Protein AF-A0AA39F3J5-F1 (afdb_monomer)

Foldseek 3Di:
DDDDDDDPPDDPDDPVNDDPVPNPDDADDDDPVCPDPPCVVVLVVLLVVLVVCCVPPNCPDPVSVNSVRRNVRRPDPVVVVVQVVCVVVVNRPDDD

Structure (mmCIF, N/CA/C/O backbone):
data_AF-A0AA39F3J5-F1
#
_entry.id   AF-A0AA39F3J5-F1
#
loop_
_atom_site.group_PDB
_atom_site.id
_atom_site.type_symbol
_atom_site.label_atom_id
_atom_site.label_alt_id
_atom_site.label_comp_id
_atom_site.label_asym_id
_atom_site.label_entity_id
_atom_site.label_seq_id
_atom_site.pdbx_PDB_ins_code
_atom_site.Cartn_x
_atom_site.Cartn_y
_atom_site.Cartn_z
_atom_site.occupancy
_atom_site.B_iso_or_equiv
_atom_site.auth_seq_id
_atom_site.auth_comp_id
_atom_site.auth_asym_id
_atom_site.auth_atom_id
_atom_site.pdbx_PDB_model_num
ATOM 1 N N . MET A 1 1 ? 11.527 5.183 -52.136 1.00 42.72 1 MET A N 1
ATOM 2 C CA . MET A 1 1 ? 11.253 4.231 -51.039 1.00 42.72 1 MET A CA 1
ATOM 3 C C . MET A 1 1 ? 10.187 4.863 -50.168 1.00 42.72 1 MET A C 1
ATOM 5 O O . MET A 1 1 ? 10.479 5.825 -49.476 1.00 42.72 1 MET A O 1
ATOM 9 N N . VAL A 1 2 ? 8.939 4.427 -50.320 1.00 38.78 2 VAL A N 1
ATOM 10 C CA . VAL A 1 2 ? 7.798 4.958 -49.564 1.00 38.78 2 VAL A CA 1
ATOM 11 C C . VAL A 1 2 ? 7.605 4.015 -48.382 1.00 38.78 2 VAL A C 1
ATOM 13 O O . VAL A 1 2 ? 7.416 2.818 -48.583 1.00 38.78 2 VAL A O 1
ATOM 16 N N . VAL A 1 3 ? 7.762 4.526 -47.165 1.00 49.38 3 VAL A N 1
ATOM 17 C CA . VAL A 1 3 ? 7.556 3.770 -45.923 1.00 49.38 3 VAL A CA 1
ATOM 18 C C . VAL A 1 3 ? 6.087 3.354 -45.824 1.00 49.38 3 VAL A C 1
ATOM 20 O O . VAL A 1 3 ? 5.190 4.189 -45.888 1.00 49.38 3 VAL A O 1
ATOM 23 N N . THR A 1 4 ? 5.838 2.051 -45.717 1.00 48.22 4 THR A N 1
ATOM 24 C CA . THR A 1 4 ? 4.505 1.465 -45.524 1.00 48.22 4 THR A CA 1
ATOM 25 C C . THR A 1 4 ? 3.991 1.720 -44.098 1.00 48.22 4 THR A C 1
ATOM 27 O O . THR A 1 4 ? 4.804 1.676 -43.176 1.00 48.22 4 THR A O 1
ATOM 30 N N . PRO A 1 5 ? 2.675 1.893 -43.857 1.00 46.62 5 PRO A N 1
ATOM 31 C CA . PRO A 1 5 ? 2.162 2.432 -42.587 1.00 46.62 5 PRO A CA 1
ATOM 32 C C . PRO A 1 5 ? 2.121 1.464 -41.392 1.00 46.62 5 PRO A C 1
ATOM 34 O O . PRO A 1 5 ? 1.674 1.862 -40.326 1.00 46.62 5 PRO A O 1
ATOM 37 N N . 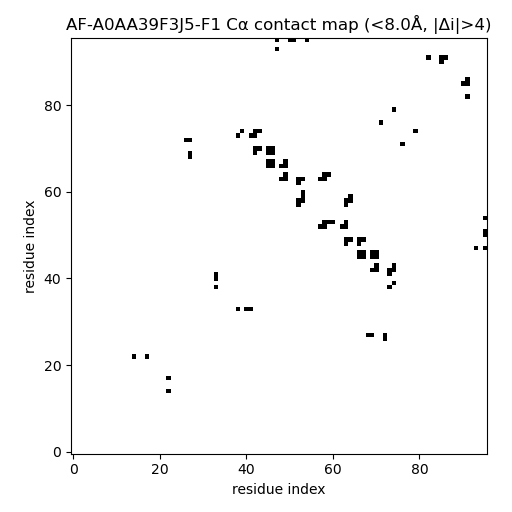ASN A 1 6 ? 2.546 0.204 -41.534 1.00 53.53 6 ASN A N 1
ATOM 38 C CA . ASN A 1 6 ? 2.288 -0.841 -40.535 1.00 53.53 6 ASN A CA 1
ATOM 39 C C . ASN A 1 6 ? 3.561 -1.602 -40.144 1.00 53.53 6 ASN A C 1
ATOM 41 O O . ASN A 1 6 ? 3.702 -2.789 -40.441 1.00 53.53 6 ASN A O 1
ATOM 45 N N . THR A 1 7 ? 4.496 -0.933 -39.469 1.00 52.75 7 THR A N 1
ATOM 46 C CA . THR A 1 7 ? 5.482 -1.633 -38.635 1.00 52.75 7 THR A CA 1
ATOM 47 C C . THR A 1 7 ? 4.951 -1.748 -37.199 1.00 52.75 7 THR A C 1
ATOM 49 O O . THR A 1 7 ? 4.255 -0.848 -36.730 1.00 52.75 7 THR A O 1
ATOM 52 N N . PRO A 1 8 ? 5.259 -2.830 -36.458 1.00 53.25 8 PRO A N 1
ATOM 53 C CA . PRO A 1 8 ? 4.621 -3.115 -35.164 1.00 53.25 8 PRO A CA 1
ATOM 54 C C . PRO A 1 8 ? 5.038 -2.185 -34.010 1.00 53.25 8 PRO A C 1
ATOM 56 O O . PRO A 1 8 ? 4.577 -2.369 -32.889 1.00 53.25 8 PRO A O 1
ATOM 59 N N . TRP A 1 9 ? 5.919 -1.211 -34.264 1.00 62.62 9 TRP A N 1
ATOM 60 C CA . TRP A 1 9 ? 6.535 -0.353 -33.248 1.00 62.62 9 TRP A CA 1
ATOM 61 C C . TRP A 1 9 ? 6.429 1.149 -33.598 1.00 62.62 9 TRP A C 1
ATOM 63 O O . TRP A 1 9 ? 7.419 1.870 -33.497 1.00 62.62 9 TRP A O 1
ATOM 73 N N . ASN A 1 10 ? 5.194 1.605 -33.897 1.00 58.94 10 ASN A N 1
ATOM 74 C CA . ASN A 1 10 ? 4.681 3.005 -33.926 1.00 58.94 10 ASN A CA 1
ATOM 75 C C . ASN A 1 10 ? 4.869 3.843 -35.225 1.00 58.94 10 ASN A C 1
ATOM 77 O O . ASN A 1 10 ? 5.858 3.608 -35.918 1.00 58.94 10 ASN A O 1
ATOM 81 N N . PRO A 1 11 ? 4.029 4.882 -35.535 1.00 59.94 11 PRO A N 1
ATOM 82 C CA . PRO A 1 11 ? 2.984 5.522 -34.701 1.00 59.94 11 PRO A CA 1
ATOM 83 C C . PRO A 1 11 ? 1.684 5.989 -35.427 1.00 59.94 11 PRO A C 1
ATOM 85 O O . PRO A 1 11 ? 1.731 6.790 -36.357 1.00 59.94 11 PRO A O 1
ATOM 88 N N . THR A 1 12 ? 0.499 5.643 -34.915 1.00 65.00 12 THR A N 1
ATOM 89 C CA . THR A 1 12 ? -0.739 6.425 -35.186 1.00 65.00 12 THR A CA 1
ATOM 90 C C . THR A 1 12 ? -1.264 7.169 -33.960 1.00 65.00 12 THR A C 1
ATOM 92 O O . THR A 1 12 ? -2.233 7.907 -34.083 1.00 65.00 12 THR A O 1
ATOM 95 N N . TYR A 1 13 ? -0.641 6.992 -32.790 1.00 68.31 13 TYR A N 1
ATOM 96 C CA . TYR A 1 13 ? -1.084 7.590 -31.531 1.00 68.31 13 TYR A CA 1
ATOM 97 C C . TYR A 1 13 ? -0.005 8.508 -30.960 1.00 68.31 13 TYR A C 1
ATOM 99 O O . TYR A 1 13 ? 1.124 8.100 -30.682 1.00 68.31 13 TYR A O 1
ATOM 107 N N . THR A 1 14 ? -0.372 9.768 -30.797 1.00 71.06 14 THR A N 1
ATOM 108 C CA . THR A 1 14 ? 0.391 10.827 -30.149 1.00 71.06 14 THR A CA 1
ATOM 109 C C . THR A 1 14 ? -0.037 10.958 -28.685 1.00 71.06 14 THR A C 1
ATOM 111 O O . THR A 1 14 ? -1.099 10.491 -28.278 1.00 71.06 14 THR A O 1
ATOM 114 N N . ALA A 1 15 ? 0.759 11.647 -27.863 1.00 66.75 15 ALA A N 1
ATOM 115 C CA . ALA A 1 15 ? 0.376 11.945 -26.479 1.00 66.75 15 ALA A CA 1
ATOM 116 C C . ALA A 1 15 ? -0.964 12.711 -26.371 1.00 66.75 15 ALA A C 1
ATOM 118 O O . ALA A 1 15 ? -1.622 12.661 -25.329 1.00 66.75 15 ALA A O 1
ATOM 119 N N . ALA A 1 16 ? -1.382 13.394 -27.447 1.00 71.44 16 ALA A N 1
ATOM 120 C CA . ALA A 1 16 ? -2.657 14.095 -27.522 1.00 71.44 16 ALA A CA 1
ATOM 121 C C . ALA A 1 16 ? -3.869 13.141 -27.525 1.00 71.44 16 ALA A C 1
ATOM 123 O O . ALA A 1 16 ? -4.933 13.530 -27.047 1.00 71.44 16 ALA A O 1
ATOM 124 N N . ASP A 1 17 ? -3.688 11.894 -27.971 1.00 76.19 17 ASP A N 1
ATOM 125 C CA . ASP A 1 17 ? -4.763 10.910 -28.149 1.00 76.19 17 ASP A CA 1
ATOM 126 C C . ASP A 1 17 ? -5.132 10.166 -26.854 1.00 76.19 17 ASP A C 1
ATOM 128 O O . ASP A 1 17 ? -6.178 9.521 -26.774 1.00 76.19 17 ASP A O 1
ATOM 132 N N . PHE A 1 18 ? -4.307 10.276 -25.806 1.00 73.50 18 PHE A N 1
ATOM 133 C CA . PHE A 1 18 ? -4.642 9.756 -24.481 1.00 73.50 18 PHE A CA 1
ATOM 134 C C . PHE A 1 18 ? -5.474 10.780 -23.698 1.00 73.50 18 PHE A C 1
ATOM 136 O O . PHE A 1 18 ? -5.075 11.952 -23.624 1.00 73.50 18 PHE A O 1
ATOM 143 N N . PRO A 1 19 ? -6.585 10.354 -23.057 1.00 79.00 19 PRO A N 1
ATOM 144 C CA . PRO A 1 19 ? -7.342 11.213 -22.155 1.00 79.00 19 PRO A CA 1
ATOM 145 C C . PRO A 1 19 ? -6.425 11.796 -21.079 1.00 79.00 19 PRO A C 1
ATOM 147 O O . PRO A 1 19 ? -5.550 11.094 -20.571 1.00 79.00 19 PRO A O 1
ATOM 150 N N . GLU A 1 20 ? -6.650 13.055 -20.700 1.00 76.44 20 GLU A N 1
ATOM 151 C CA . GLU A 1 20 ? -5.824 13.799 -19.734 1.00 76.44 20 GLU A CA 1
ATOM 152 C C . GLU A 1 20 ? -5.538 12.996 -18.452 1.00 76.44 20 GLU A C 1
ATOM 154 O O . GLU A 1 20 ? -4.398 12.928 -17.999 1.00 76.44 20 GLU A O 1
ATOM 159 N N . LYS A 1 21 ? -6.542 12.254 -17.962 1.00 73.44 21 LYS A N 1
ATOM 160 C CA . LYS A 1 21 ? -6.458 11.335 -16.813 1.00 73.44 21 LYS A CA 1
ATOM 161 C C . LYS A 1 21 ? -5.289 10.338 -16.878 1.00 73.44 21 LYS A C 1
ATOM 163 O O . LYS A 1 21 ? -4.797 9.921 -15.832 1.00 73.44 21 LYS A O 1
ATOM 168 N N . TYR A 1 22 ? -4.865 9.928 -18.074 1.00 74.88 22 TYR A N 1
ATOM 169 C CA . TYR A 1 22 ? -3.807 8.934 -18.269 1.00 74.88 22 TYR A CA 1
ATOM 170 C C . TYR A 1 22 ? -2.419 9.543 -18.484 1.00 74.88 22 TYR A C 1
ATOM 172 O O . TYR A 1 22 ? -1.429 8.817 -18.413 1.00 74.88 22 TYR A O 1
ATOM 180 N N . ARG A 1 23 ? -2.321 10.860 -18.706 1.00 74.12 23 ARG A N 1
ATOM 181 C CA . ARG A 1 23 ? -1.035 11.538 -18.939 1.00 74.12 23 ARG A CA 1
ATOM 182 C C . ARG A 1 23 ? -0.183 11.634 -17.671 1.00 74.12 23 ARG A C 1
ATOM 184 O O . ARG A 1 23 ? 1.038 11.599 -17.766 1.00 74.12 23 ARG A O 1
ATOM 191 N N . ASP A 1 24 ? -0.824 11.662 -16.502 1.00 77.50 24 ASP A N 1
ATOM 192 C CA . ASP A 1 24 ? -0.170 11.810 -15.193 1.00 77.50 24 ASP A CA 1
ATOM 193 C C . ASP A 1 24 ? -0.208 10.546 -14.318 1.00 77.50 24 ASP A C 1
ATOM 195 O O . ASP A 1 24 ? -0.022 10.601 -13.097 1.00 77.50 24 ASP A O 1
ATOM 199 N N . VAL A 1 25 ? -0.418 9.371 -14.917 1.00 79.31 25 VAL A N 1
ATOM 200 C CA . VAL A 1 25 ? -0.392 8.107 -14.170 1.00 79.31 25 VAL A CA 1
ATOM 201 C C . VAL A 1 25 ? 1.040 7.814 -13.726 1.00 79.31 25 VAL A C 1
ATOM 203 O O . VAL A 1 25 ? 1.874 7.332 -14.488 1.00 79.31 25 VAL A O 1
ATOM 206 N N . LYS A 1 26 ? 1.325 8.108 -12.457 1.00 85.62 26 LYS A N 1
ATOM 207 C CA . LYS A 1 26 ? 2.611 7.819 -11.814 1.00 85.62 26 LYS A CA 1
ATOM 208 C C . LYS A 1 26 ? 2.462 6.679 -10.819 1.00 85.62 26 LYS A C 1
ATOM 210 O O . LYS A 1 26 ? 1.626 6.743 -9.911 1.00 85.62 26 LYS A O 1
ATOM 215 N N . THR A 1 27 ? 3.320 5.674 -10.962 1.00 90.50 27 THR A N 1
ATOM 216 C CA . THR A 1 27 ? 3.509 4.616 -9.963 1.00 90.50 27 THR A CA 1
ATOM 217 C C . THR A 1 27 ? 4.283 5.142 -8.745 1.00 90.50 27 THR A C 1
ATOM 219 O O . THR A 1 27 ? 4.606 6.331 -8.660 1.00 90.50 27 THR A O 1
ATOM 222 N N . ILE A 1 28 ? 4.525 4.284 -7.760 1.00 92.94 28 ILE A N 1
ATOM 223 C CA . ILE A 1 28 ? 5.384 4.610 -6.622 1.00 92.94 28 ILE A CA 1
ATOM 224 C C . ILE A 1 28 ? 6.870 4.682 -7.019 1.00 92.94 28 ILE A C 1
ATOM 226 O O . ILE A 1 28 ? 7.287 4.004 -7.960 1.00 92.94 28 ILE A O 1
ATOM 230 N N . PRO A 1 29 ? 7.685 5.491 -6.321 1.00 94.25 29 PRO A N 1
ATOM 231 C CA . PRO A 1 29 ? 9.121 5.544 -6.568 1.00 94.25 29 PRO A CA 1
ATOM 232 C C . PRO A 1 29 ? 9.835 4.274 -6.078 1.00 94.25 29 PRO A C 1
ATOM 234 O O . PRO A 1 29 ? 9.302 3.500 -5.283 1.00 94.25 29 PRO A O 1
ATOM 237 N N . PHE A 1 30 ? 11.077 4.090 -6.529 1.00 94.88 30 PHE A N 1
ATOM 238 C CA . PHE A 1 30 ? 11.977 3.065 -6.002 1.00 94.88 30 PHE A CA 1
ATOM 239 C C . PHE A 1 30 ? 12.328 3.350 -4.534 1.00 94.88 30 PHE A C 1
ATOM 241 O O . PHE A 1 30 ? 12.719 4.468 -4.199 1.00 94.88 30 PHE A O 1
ATOM 248 N N . ASP A 1 31 ? 12.218 2.334 -3.675 1.00 95.69 31 ASP A N 1
ATOM 249 C CA . ASP A 1 31 ? 12.592 2.411 -2.261 1.00 95.69 31 ASP A CA 1
ATOM 250 C C . ASP A 1 31 ? 13.967 1.747 -2.039 1.00 95.69 31 ASP A C 1
ATOM 252 O O . ASP A 1 31 ? 14.073 0.519 -2.142 1.00 95.69 31 ASP A O 1
ATOM 256 N N . PRO A 1 32 ? 15.018 2.513 -1.681 1.00 96.25 32 PRO A N 1
ATOM 257 C CA . PRO A 1 32 ? 16.360 1.976 -1.447 1.00 96.25 32 PRO A CA 1
ATOM 258 C C . PRO A 1 32 ? 16.448 0.941 -0.318 1.00 96.25 32 PRO A C 1
ATOM 260 O O . PRO A 1 32 ? 17.424 0.196 -0.260 1.00 96.25 32 PRO A O 1
ATOM 263 N N . ARG A 1 33 ? 15.454 0.869 0.581 1.00 96.00 33 ARG A N 1
ATOM 264 C CA . ARG A 1 33 ? 15.389 -0.150 1.645 1.00 96.00 33 ARG A CA 1
ATOM 265 C C . ARG A 1 33 ? 15.099 -1.547 1.092 1.00 96.00 33 ARG A C 1
ATOM 267 O O . ARG A 1 33 ? 15.420 -2.540 1.744 1.00 96.00 33 ARG A O 1
ATOM 274 N N . PHE A 1 34 ? 14.502 -1.625 -0.098 1.00 97.00 34 PHE A N 1
ATOM 275 C CA . PHE A 1 34 ? 14.114 -2.868 -0.762 1.00 97.00 34 PHE A CA 1
ATOM 276 C C . PHE A 1 34 ? 14.733 -2.957 -2.171 1.00 97.00 34 PHE A C 1
ATOM 278 O O . PHE A 1 34 ? 14.001 -2.981 -3.162 1.00 97.00 34 PHE A O 1
ATOM 285 N N . PRO A 1 35 ? 16.075 -3.028 -2.292 1.00 97.06 35 PRO A N 1
ATOM 286 C CA . PRO A 1 35 ? 16.756 -2.945 -3.586 1.00 97.06 35 PRO A CA 1
ATOM 287 C C . PRO A 1 35 ? 16.677 -4.234 -4.416 1.00 97.06 35 PRO A C 1
ATOM 289 O O . PRO A 1 35 ? 16.941 -4.224 -5.614 1.00 97.06 35 PRO A O 1
ATOM 292 N N . ASN A 1 36 ? 16.329 -5.355 -3.785 1.00 96.94 36 ASN A N 1
ATOM 293 C CA . ASN A 1 36 ? 16.330 -6.671 -4.418 1.00 96.94 36 ASN A CA 1
ATOM 294 C C . ASN A 1 36 ? 15.025 -6.942 -5.180 1.00 96.94 36 ASN A C 1
ATOM 296 O O . ASN A 1 36 ? 13.981 -6.354 -4.903 1.00 96.94 36 ASN A O 1
ATOM 300 N N . THR A 1 37 ? 15.045 -7.922 -6.085 1.00 97.06 37 THR A N 1
ATOM 301 C CA . THR A 1 37 ? 13.864 -8.335 -6.866 1.00 97.06 37 THR A CA 1
ATOM 302 C C . THR A 1 37 ? 12.689 -8.793 -5.994 1.00 97.06 37 THR A C 1
ATOM 304 O O . THR A 1 37 ? 11.534 -8.605 -6.362 1.00 97.06 37 THR A O 1
ATOM 307 N N . ASN A 1 38 ? 12.953 -9.379 -4.821 1.00 96.75 38 ASN A N 1
ATOM 308 C CA . ASN A 1 38 ? 11.890 -9.805 -3.912 1.00 96.75 38 ASN A CA 1
ATOM 309 C C . ASN A 1 38 ? 11.278 -8.604 -3.164 1.00 96.75 38 ASN A C 1
ATOM 311 O O . ASN A 1 38 ? 11.801 -8.158 -2.143 1.00 96.75 38 ASN A O 1
ATOM 315 N N . GLN A 1 39 ? 10.126 -8.136 -3.649 1.00 96.38 39 GLN A N 1
ATOM 316 C CA . GLN A 1 39 ? 9.383 -6.990 -3.105 1.00 96.38 39 GLN A CA 1
ATOM 317 C C . GLN A 1 39 ? 8.339 -7.365 -2.035 1.00 96.38 39 GLN A C 1
ATOM 319 O O . GLN A 1 39 ? 7.583 -6.508 -1.578 1.00 96.38 39 GLN A O 1
ATOM 324 N N . THR A 1 40 ? 8.320 -8.619 -1.565 1.00 96.94 40 THR A N 1
ATOM 325 C CA . THR A 1 40 ? 7.357 -9.099 -0.551 1.00 96.94 40 THR A CA 1
ATOM 326 C C . THR A 1 40 ? 7.392 -8.251 0.723 1.00 96.94 40 THR A C 1
ATOM 328 O O . THR A 1 40 ? 6.349 -7.848 1.235 1.00 96.94 40 THR A O 1
ATOM 331 N N . ARG A 1 41 ? 8.595 -7.919 1.221 1.00 96.38 41 ARG A N 1
ATOM 332 C CA . ARG A 1 41 ? 8.748 -7.066 2.414 1.00 96.38 41 ARG A CA 1
ATOM 333 C C . ARG A 1 41 ? 8.338 -5.617 2.164 1.00 96.38 41 ARG A C 1
ATOM 335 O O . ARG A 1 41 ? 7.828 -4.995 3.087 1.00 96.38 41 ARG A O 1
ATOM 342 N N . ASN A 1 42 ? 8.526 -5.104 0.948 1.00 97.31 42 ASN A N 1
ATOM 343 C CA . ASN A 1 42 ? 8.099 -3.755 0.584 1.00 97.31 42 ASN A CA 1
ATOM 344 C C . ASN A 1 42 ? 6.568 -3.649 0.634 1.00 97.31 42 ASN A C 1
ATOM 346 O O . ASN A 1 42 ? 6.023 -2.786 1.320 1.00 97.31 42 ASN A O 1
ATOM 350 N N . CYS A 1 43 ? 5.874 -4.595 -0.006 1.00 97.50 43 CYS A N 1
ATOM 351 C CA . CYS A 1 43 ? 4.418 -4.718 0.072 1.00 97.50 43 CYS A CA 1
ATOM 352 C C . CYS A 1 43 ? 3.935 -4.804 1.534 1.00 97.50 43 CYS A C 1
ATOM 354 O O . CYS A 1 43 ? 3.154 -3.963 1.981 1.00 97.50 43 CYS A O 1
ATOM 356 N N . TRP A 1 44 ? 4.451 -5.775 2.296 1.00 96.88 44 TRP A N 1
ATOM 357 C CA . TRP A 1 44 ? 4.033 -6.009 3.681 1.00 96.88 44 TRP A CA 1
ATOM 358 C C . TRP A 1 44 ? 4.255 -4.794 4.588 1.00 96.88 44 TRP A C 1
ATOM 360 O O . TRP A 1 44 ? 3.370 -4.424 5.358 1.00 96.88 44 TRP A O 1
ATOM 370 N N . GLN A 1 45 ? 5.420 -4.147 4.486 1.00 96.19 45 GLN A N 1
ATOM 371 C CA . GLN A 1 45 ? 5.752 -2.994 5.318 1.00 96.19 45 GLN A CA 1
ATOM 372 C C . GLN A 1 45 ? 4.807 -1.819 5.042 1.00 96.19 45 GLN A C 1
ATOM 374 O O . GLN A 1 45 ? 4.267 -1.254 5.987 1.00 96.19 45 GLN A O 1
ATOM 379 N N . ASN A 1 46 ? 4.538 -1.501 3.769 1.00 97.06 46 ASN A N 1
ATOM 380 C CA . ASN A 1 46 ? 3.610 -0.420 3.419 1.00 97.06 46 ASN A CA 1
ATOM 381 C C . ASN A 1 46 ? 2.169 -0.713 3.860 1.00 97.06 46 ASN A C 1
ATOM 383 O O . ASN A 1 46 ? 1.461 0.213 4.252 1.00 97.06 46 ASN A O 1
ATOM 387 N N . TYR A 1 47 ? 1.734 -1.977 3.827 1.00 97.00 47 TYR A N 1
ATOM 388 C CA . TYR A 1 47 ? 0.416 -2.362 4.334 1.00 97.00 47 TYR A CA 1
ATOM 389 C C . TYR A 1 47 ? 0.312 -2.117 5.847 1.00 97.00 47 TYR A C 1
ATOM 391 O O . TYR A 1 47 ? -0.590 -1.416 6.303 1.00 97.00 47 TYR A O 1
ATOM 399 N N . VAL A 1 48 ? 1.275 -2.613 6.630 1.00 96.56 48 VAL A N 1
ATOM 400 C CA . VAL A 1 48 ? 1.296 -2.414 8.091 1.00 96.56 48 VAL A CA 1
ATOM 401 C C . VAL A 1 48 ? 1.432 -0.932 8.459 1.00 96.56 48 VAL A C 1
ATOM 403 O O . VAL A 1 48 ? 0.763 -0.465 9.384 1.00 96.56 48 VAL A O 1
ATOM 406 N N . ASP A 1 49 ? 2.262 -0.179 7.735 1.00 95.38 49 ASP A N 1
ATOM 407 C CA . ASP A 1 49 ? 2.452 1.255 7.965 1.00 95.38 49 ASP A CA 1
ATOM 408 C C . ASP A 1 49 ? 1.170 2.044 7.683 1.00 95.38 49 ASP A C 1
ATOM 410 O O . ASP A 1 49 ? 0.827 2.930 8.466 1.00 95.38 49 ASP A O 1
ATOM 414 N N . PHE A 1 50 ? 0.409 1.683 6.642 1.00 96.31 50 PHE A N 1
ATOM 415 C CA . PHE A 1 50 ? -0.907 2.273 6.397 1.00 96.31 50 PHE A CA 1
ATOM 41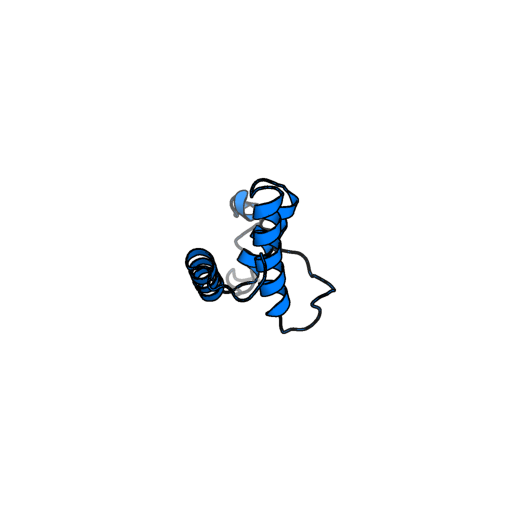6 C C . PHE A 1 50 ? -1.863 2.030 7.569 1.00 96.31 50 PHE A C 1
ATOM 418 O O . PHE A 1 50 ? -2.461 2.986 8.061 1.00 96.31 50 PHE A O 1
ATOM 425 N N . GLN A 1 51 ? -1.969 0.791 8.057 1.00 95.56 51 GLN A N 1
ATOM 426 C CA . GLN A 1 51 ? -2.895 0.463 9.145 1.00 95.56 51 GLN A CA 1
ATOM 427 C C . GLN A 1 51 ? -2.535 1.201 10.447 1.00 95.56 51 GLN A C 1
ATOM 429 O O . GLN A 1 51 ? -3.403 1.765 11.117 1.00 95.56 51 GLN A O 1
ATOM 434 N N . ARG A 1 52 ? -1.238 1.298 10.772 1.00 94.50 52 ARG A N 1
ATOM 435 C CA . ARG A 1 52 ? -0.745 2.087 11.918 1.00 94.50 52 ARG A CA 1
ATOM 436 C C . ARG A 1 52 ? -1.020 3.578 11.748 1.00 94.50 52 ARG A C 1
ATOM 438 O O . ARG A 1 52 ? -1.464 4.241 12.684 1.00 94.50 52 ARG A O 1
ATOM 445 N N . CYS A 1 53 ? -0.751 4.107 10.557 1.00 95.25 53 CYS A N 1
ATOM 446 C CA . CYS A 1 53 ? -0.962 5.512 10.231 1.00 95.25 53 CYS A CA 1
ATOM 447 C C . CYS A 1 53 ? -2.449 5.877 10.339 1.00 95.25 53 CYS A C 1
ATOM 449 O O . CYS A 1 53 ? -2.788 6.845 11.022 1.00 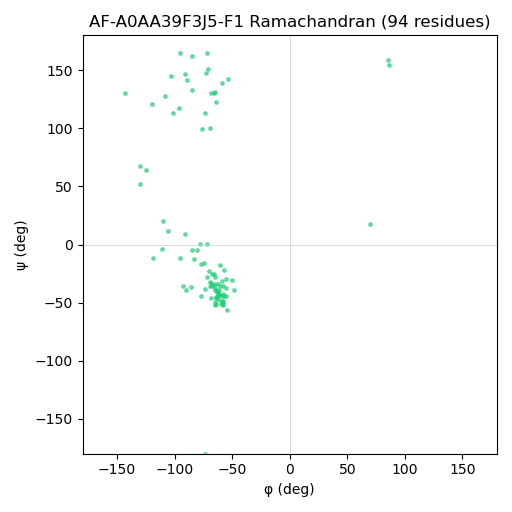95.25 53 CYS A O 1
ATOM 451 N N . SER A 1 54 ? -3.326 5.047 9.766 1.00 94.00 54 SER A N 1
ATOM 452 C CA . SER A 1 54 ? -4.782 5.191 9.833 1.00 94.00 54 SER A CA 1
ATOM 453 C C . SER A 1 54 ? -5.283 5.214 11.280 1.00 94.00 54 SER A C 1
ATOM 455 O O . SER A 1 54 ? -6.032 6.109 11.664 1.00 94.00 54 SER A O 1
ATOM 457 N N . LYS A 1 55 ? -4.778 4.317 12.135 1.00 91.44 55 LYS A N 1
ATOM 458 C CA . LYS A 1 55 ? -5.172 4.245 13.550 1.00 91.44 55 LYS A CA 1
ATOM 459 C C . LYS A 1 55 ? -4.749 5.462 14.382 1.00 91.44 55 LYS A C 1
ATOM 461 O O . LYS A 1 55 ? -5.460 5.838 15.309 1.00 91.44 55 LYS A O 1
ATOM 466 N N . VAL A 1 56 ? -3.594 6.066 14.087 1.00 92.75 56 VAL A N 1
ATOM 467 C CA . VAL A 1 56 ? -3.050 7.198 14.869 1.00 92.75 56 VAL A CA 1
ATOM 468 C C . VAL A 1 56 ? -3.513 8.557 14.339 1.00 92.75 56 VAL A C 1
ATOM 470 O O . VAL A 1 56 ? -3.733 9.477 15.126 1.00 92.75 56 VAL A O 1
ATOM 473 N N . ARG A 1 57 ? -3.597 8.722 13.014 1.00 89.81 57 ARG A N 1
ATOM 474 C CA . ARG A 1 57 ? -3.813 10.020 12.347 1.00 89.81 57 ARG A CA 1
ATOM 475 C C . ARG A 1 57 ? -5.096 10.085 11.515 1.00 89.81 57 ARG A C 1
ATOM 477 O O . ARG A 1 57 ? -5.474 11.184 11.119 1.00 89.81 57 ARG A O 1
ATOM 484 N N . GLY A 1 58 ? -5.758 8.955 11.273 1.00 89.50 58 GLY A N 1
ATOM 485 C CA . GLY A 1 58 ? -6.886 8.837 10.349 1.00 89.50 58 GLY A CA 1
ATOM 486 C C . GLY A 1 58 ? -6.447 8.600 8.901 1.00 89.50 58 GLY A C 1
ATOM 487 O O . GLY A 1 58 ? -5.321 8.912 8.509 1.00 89.50 58 GLY A O 1
ATOM 488 N N . GLU A 1 59 ? -7.349 8.050 8.086 1.00 86.88 59 GLU A N 1
ATOM 489 C CA . GLU A 1 59 ? -7.064 7.695 6.685 1.00 86.88 59 GLU A CA 1
ATOM 490 C C . GLU A 1 59 ? -6.768 8.898 5.780 1.00 86.88 59 GLU A C 1
ATOM 492 O O . GLU A 1 59 ? -6.029 8.769 4.804 1.00 86.88 59 GLU A O 1
ATOM 497 N N . GLU A 1 60 ? -7.317 10.068 6.110 1.00 88.62 60 GLU A N 1
ATOM 498 C CA . GLU A 1 60 ? -7.218 11.275 5.282 1.00 88.62 60 GLU A CA 1
ATOM 499 C C . GLU A 1 60 ? -5.892 12.027 5.428 1.00 88.62 60 GLU A C 1
ATOM 501 O O . GLU A 1 60 ? -5.638 12.989 4.701 1.00 88.62 60 GLU A O 1
ATOM 506 N N . TYR A 1 61 ? -5.017 11.593 6.335 1.00 91.75 61 TYR A N 1
ATOM 507 C CA . TYR A 1 61 ? -3.708 12.206 6.487 1.00 91.75 61 TYR A CA 1
ATOM 508 C C . TYR A 1 61 ? -2.827 11.926 5.259 1.00 91.75 61 TYR A C 1
ATOM 510 O O . TYR A 1 61 ? -2.662 10.780 4.839 1.00 91.75 61 TYR A O 1
ATOM 518 N N .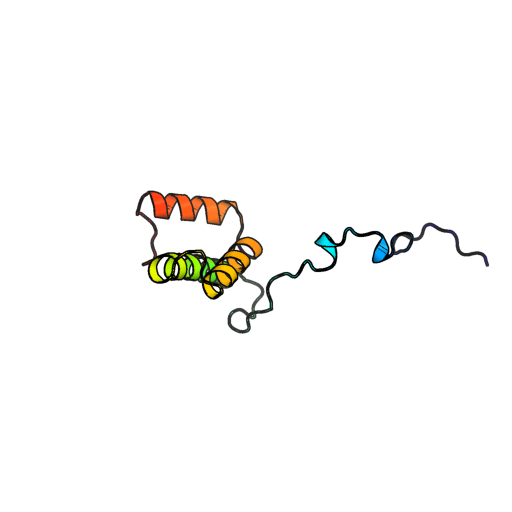 GLU A 1 62 ? -2.214 12.972 4.699 1.00 89.38 62 GLU A N 1
ATOM 519 C CA . GLU A 1 62 ? -1.463 12.902 3.435 1.00 89.38 62 GLU A CA 1
ATOM 520 C C . GLU A 1 62 ? -0.349 11.843 3.437 1.00 89.38 62 GLU A C 1
ATOM 522 O O . GLU A 1 62 ? -0.165 11.123 2.455 1.00 89.38 62 GLU A O 1
ATOM 527 N N . ALA A 1 63 ? 0.348 11.656 4.563 1.00 88.94 63 ALA A N 1
ATOM 528 C CA . ALA A 1 63 ? 1.357 10.600 4.659 1.00 88.94 63 ALA A CA 1
ATOM 529 C C . ALA A 1 63 ? 0.735 9.190 4.636 1.00 88.94 63 ALA A C 1
ATOM 531 O O . ALA A 1 63 ? 1.327 8.269 4.075 1.00 88.94 63 ALA A O 1
ATOM 532 N N . CYS A 1 64 ? -0.472 9.004 5.186 1.00 93.75 64 CYS A N 1
ATOM 533 C CA . CYS A 1 64 ? -1.174 7.720 5.126 1.00 93.75 64 CYS A CA 1
ATOM 534 C C . CYS A 1 64 ? -1.630 7.402 3.695 1.00 93.75 64 CYS A C 1
ATOM 536 O O . CYS A 1 64 ? -1.556 6.246 3.273 1.00 93.75 64 CYS A O 1
ATOM 538 N N . LYS A 1 65 ? -2.027 8.418 2.914 1.00 93.88 65 LYS A N 1
ATOM 539 C CA . LYS A 1 65 ? -2.388 8.255 1.494 1.00 93.88 65 LYS A CA 1
ATOM 540 C C . LYS A 1 65 ? -1.226 7.712 0.662 1.00 93.88 65 LYS A C 1
ATOM 542 O O . LYS A 1 65 ? -1.453 6.887 -0.224 1.00 93.88 65 LYS A O 1
ATOM 547 N N . TYR A 1 66 ? 0.012 8.105 0.977 1.00 93.56 66 TYR A N 1
ATOM 548 C CA . TYR A 1 66 ? 1.201 7.528 0.345 1.00 93.56 66 TYR A CA 1
ATOM 549 C C . TYR A 1 66 ? 1.291 6.016 0.587 1.00 93.56 66 TYR A C 1
ATOM 551 O O . TYR A 1 66 ? 1.384 5.252 -0.374 1.00 93.56 66 TYR A O 1
ATOM 559 N N . PHE A 1 67 ? 1.189 5.572 1.845 1.00 95.44 67 PHE A N 1
ATOM 560 C CA . PHE A 1 67 ? 1.222 4.144 2.175 1.00 95.44 67 PHE A CA 1
ATOM 561 C C . PHE A 1 67 ? 0.057 3.388 1.530 1.00 95.44 67 PHE A C 1
ATOM 563 O O . PHE A 1 67 ? 0.267 2.305 0.982 1.00 95.44 67 PHE A O 1
ATOM 570 N N . LYS A 1 68 ? -1.139 3.999 1.491 1.00 95.44 68 LYS A N 1
ATOM 571 C CA . LYS A 1 68 ? -2.323 3.451 0.812 1.00 95.44 68 LYS A CA 1
ATOM 572 C C . LYS A 1 68 ? -2.064 3.190 -0.667 1.00 95.44 68 LYS A C 1
ATOM 574 O O . LYS A 1 68 ? -2.323 2.095 -1.164 1.00 95.44 68 LYS A O 1
ATOM 579 N N . LYS A 1 69 ? -1.492 4.176 -1.361 1.00 94.88 69 LYS A N 1
ATOM 580 C CA . LYS A 1 69 ? -1.076 4.042 -2.761 1.00 94.88 69 LYS A CA 1
ATOM 581 C C . LYS A 1 69 ? -0.000 2.966 -2.922 1.00 94.88 69 LYS A C 1
ATOM 583 O O . LYS A 1 69 ? -0.082 2.166 -3.852 1.00 94.88 69 LYS A O 1
ATOM 588 N N . ALA A 1 70 ? 0.987 2.930 -2.029 1.00 95.81 70 ALA A N 1
ATOM 589 C CA . ALA A 1 70 ? 2.116 2.013 -2.121 1.00 95.81 70 ALA A CA 1
ATOM 590 C C . ALA A 1 70 ? 1.709 0.547 -1.980 1.00 95.81 70 ALA A C 1
ATOM 592 O O . ALA A 1 70 ? 2.015 -0.241 -2.877 1.00 95.81 70 ALA A O 1
ATOM 593 N N . TYR A 1 71 ? 0.965 0.174 -0.933 1.00 96.44 71 TYR A N 1
ATOM 594 C CA . TYR A 1 71 ? 0.564 -1.225 -0.775 1.00 96.44 71 TYR A CA 1
ATOM 595 C C . TYR A 1 71 ? -0.428 -1.658 -1.866 1.00 96.44 71 TYR A C 1
ATOM 597 O O . TYR A 1 71 ? -0.310 -2.770 -2.365 1.00 96.44 71 TYR A O 1
ATOM 605 N N . ARG A 1 72 ? -1.339 -0.779 -2.322 1.00 95.81 72 ARG A N 1
ATOM 606 C CA . ARG A 1 72 ? -2.255 -1.082 -3.443 1.00 95.81 72 ARG A CA 1
ATOM 607 C C . ARG A 1 72 ? -1.538 -1.262 -4.783 1.00 95.81 72 ARG A C 1
ATOM 609 O O . ARG A 1 72 ? -2.066 -1.931 -5.660 1.00 95.81 72 ARG A O 1
ATOM 616 N N . THR A 1 73 ? -0.360 -0.660 -4.946 1.00 95.12 73 THR A N 1
ATOM 617 C CA . THR A 1 73 ? 0.456 -0.802 -6.162 1.00 95.12 73 THR A CA 1
ATOM 618 C C . THR A 1 73 ? 1.344 -2.047 -6.110 1.00 95.12 73 THR A C 1
ATOM 620 O O . THR A 1 73 ? 1.580 -2.676 -7.136 1.00 95.12 73 THR A O 1
ATOM 623 N N . LEU A 1 74 ? 1.869 -2.384 -4.929 1.00 96.00 74 LEU A N 1
ATOM 624 C CA . LEU A 1 74 ? 2.863 -3.446 -4.750 1.00 96.00 74 LEU A CA 1
ATOM 625 C C . LEU A 1 74 ? 2.268 -4.817 -4.425 1.00 96.00 74 LEU A C 1
ATOM 627 O O . LEU A 1 74 ? 2.852 -5.835 -4.792 1.00 96.00 74 LEU A O 1
ATOM 631 N N . CYS A 1 75 ? 1.179 -4.858 -3.661 1.00 97.50 75 CYS A N 1
ATOM 632 C CA . CYS A 1 75 ? 0.652 -6.097 -3.110 1.00 97.50 75 CYS A CA 1
ATOM 633 C C . CYS A 1 75 ? -0.341 -6.772 -4.063 1.00 97.50 75 CYS A C 1
ATOM 635 O O . CYS A 1 75 ? -1.184 -6.089 -4.646 1.00 97.50 75 CYS A O 1
ATOM 637 N N . PRO A 1 76 ? -0.325 -8.113 -4.162 1.00 97.88 76 PRO A N 1
ATOM 638 C CA . PRO A 1 76 ? -1.428 -8.860 -4.754 1.00 97.88 76 PRO A CA 1
ATOM 639 C C . PRO A 1 76 ? -2.738 -8.588 -4.002 1.00 97.88 76 PRO A C 1
ATOM 641 O O . PRO A 1 76 ? -2.742 -8.571 -2.769 1.00 97.88 76 PRO A O 1
ATOM 644 N N . ASN A 1 77 ? -3.853 -8.429 -4.722 1.00 97.00 77 ASN A N 1
ATOM 645 C CA . ASN A 1 77 ? -5.161 -8.170 -4.102 1.00 97.00 77 ASN A CA 1
ATOM 646 C C . ASN A 1 77 ? -5.560 -9.284 -3.124 1.00 97.00 77 ASN A C 1
ATOM 648 O O . ASN A 1 77 ? -5.919 -8.988 -1.991 1.00 97.00 77 ASN A O 1
ATOM 652 N N . ASP A 1 78 ? -5.340 -10.549 -3.493 1.00 97.88 78 ASP A N 1
ATOM 653 C CA . ASP A 1 78 ? -5.613 -11.706 -2.634 1.00 97.88 78 ASP A CA 1
ATOM 654 C C . ASP A 1 78 ? -4.908 -11.642 -1.271 1.00 97.88 78 ASP A C 1
ATOM 656 O O . ASP A 1 78 ? -5.373 -12.232 -0.297 1.00 97.88 78 ASP A O 1
ATOM 660 N N . TRP A 1 79 ? -3.741 -10.993 -1.194 1.00 97.06 79 TRP A N 1
ATOM 661 C CA . TRP A 1 79 ? -3.028 -10.825 0.072 1.00 97.06 79 TRP A CA 1
ATOM 662 C C . TRP A 1 79 ? -3.674 -9.740 0.920 1.00 97.06 79 TRP A C 1
ATOM 664 O O . TRP A 1 79 ? -3.873 -9.954 2.112 1.00 97.06 79 TRP A O 1
ATOM 674 N N . ILE A 1 80 ? -4.024 -8.614 0.294 1.00 97.62 80 ILE A N 1
ATOM 675 C CA . ILE A 1 80 ? -4.715 -7.502 0.952 1.00 97.62 80 ILE A CA 1
ATOM 676 C C . ILE A 1 80 ? -6.031 -8.000 1.546 1.00 97.62 80 ILE A C 1
ATOM 678 O O . ILE A 1 80 ? -6.248 -7.816 2.737 1.00 97.62 80 ILE A O 1
ATOM 682 N N . ASP A 1 81 ? -6.848 -8.698 0.758 1.00 97.62 81 ASP A N 1
ATOM 683 C CA . ASP A 1 81 ? -8.167 -9.165 1.192 1.00 97.62 81 ASP A CA 1
ATOM 684 C C . ASP A 1 81 ? -8.057 -10.132 2.384 1.00 97.62 81 ASP A C 1
ATOM 686 O O . ASP A 1 81 ? -8.769 -9.994 3.377 1.00 97.62 81 ASP A O 1
ATOM 690 N N . LYS A 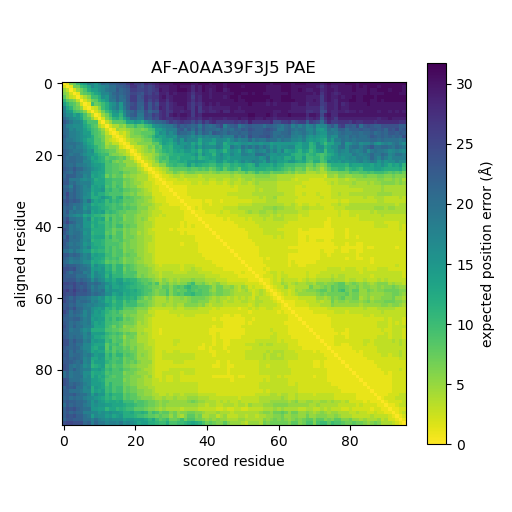1 82 ? -7.088 -11.059 2.347 1.00 97.31 82 LYS A N 1
ATOM 691 C CA . LYS A 1 82 ? -6.817 -11.984 3.463 1.00 97.31 82 LYS A CA 1
ATOM 692 C C . LYS A 1 82 ? -6.320 -11.275 4.719 1.00 97.31 82 LYS A C 1
ATOM 694 O O . LYS A 1 82 ? -6.612 -11.719 5.829 1.00 97.31 82 LYS A O 1
ATOM 699 N N . TRP A 1 83 ? -5.499 -10.24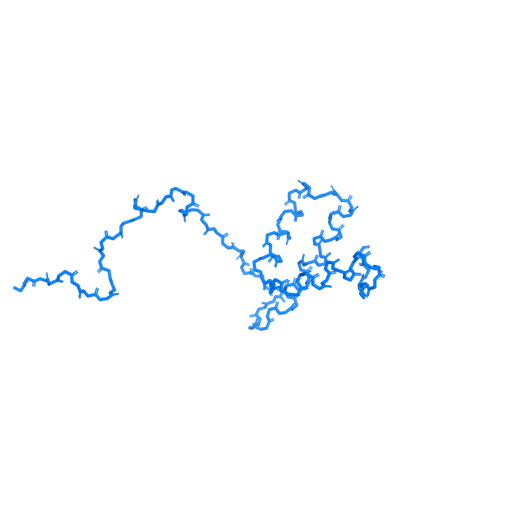0 4.575 1.00 97.19 83 TRP A N 1
ATOM 700 C CA . TRP A 1 83 ? -5.019 -9.472 5.721 1.00 97.19 83 TRP A CA 1
ATOM 701 C C . TRP A 1 83 ? -6.121 -8.587 6.301 1.00 97.19 83 TRP A C 1
ATOM 703 O O . TRP A 1 83 ? -6.240 -8.519 7.522 1.00 97.19 83 TRP A O 1
ATOM 713 N N . ASP A 1 84 ? -6.962 -7.992 5.455 1.00 96.31 84 ASP A N 1
ATOM 714 C CA . ASP A 1 84 ? -8.124 -7.206 5.874 1.00 96.31 84 ASP A CA 1
ATOM 715 C C . ASP A 1 84 ? -9.117 -8.091 6.657 1.00 96.31 84 ASP A C 1
ATOM 717 O O . ASP A 1 84 ? -9.557 -7.709 7.745 1.00 96.31 84 ASP A O 1
ATOM 721 N N . GLU A 1 85 ? -9.377 -9.318 6.188 1.00 97.44 85 GLU A N 1
ATOM 722 C CA . GLU A 1 85 ? -10.148 -10.335 6.920 1.00 97.44 85 GLU A CA 1
ATOM 723 C C . GLU A 1 85 ? -9.510 -10.640 8.288 1.00 97.44 85 GLU A C 1
ATOM 725 O O . GLU A 1 85 ? -10.164 -10.510 9.323 1.00 97.44 85 GLU A O 1
ATOM 730 N N . GLN A 1 86 ? -8.207 -10.945 8.326 1.00 96.44 86 GLN A N 1
ATOM 731 C CA . GLN A 1 86 ? -7.481 -11.223 9.574 1.00 96.44 86 GLN A CA 1
ATOM 732 C C . GLN A 1 86 ? -7.529 -10.066 10.579 1.00 96.44 86 GLN A C 1
ATOM 734 O O . GLN A 1 86 ? -7.567 -10.314 11.788 1.00 96.44 86 GLN A O 1
ATOM 739 N N . ILE A 1 87 ? -7.496 -8.817 10.105 1.00 95.25 87 ILE A N 1
ATOM 740 C CA . ILE A 1 87 ? -7.648 -7.628 10.951 1.00 95.25 87 ILE A CA 1
ATOM 741 C C . ILE A 1 87 ? -9.073 -7.554 11.494 1.00 95.25 87 ILE A C 1
ATOM 743 O O . ILE A 1 87 ? -9.239 -7.345 12.696 1.00 95.25 87 ILE A O 1
ATOM 747 N N . SER A 1 88 ? -10.086 -7.763 10.648 1.00 94.75 88 SER A N 1
ATOM 748 C CA . SER A 1 88 ? -11.491 -7.732 11.071 1.00 94.75 88 SER A CA 1
ATOM 749 C C . SER A 1 88 ? -11.824 -8.812 12.110 1.00 94.75 88 SER A C 1
ATOM 751 O O . SER A 1 88 ? -12.584 -8.561 13.042 1.00 94.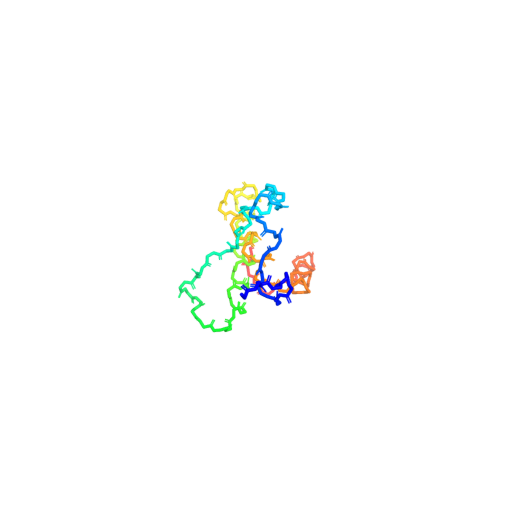75 88 SER A O 1
ATOM 753 N N . GLU A 1 89 ? -11.185 -9.978 12.006 1.00 96.62 89 GLU A N 1
ATOM 754 C CA . GLU A 1 89 ? -11.326 -11.104 12.936 1.00 96.62 89 GLU A CA 1
ATOM 755 C C . GLU A 1 89 ? -10.409 -10.991 14.168 1.00 96.62 89 GLU A C 1
ATOM 757 O O . GLU A 1 89 ? -10.462 -11.829 15.067 1.00 96.62 89 GLU A O 1
ATOM 762 N N . GLY A 1 90 ? -9.532 -9.982 14.223 1.00 94.31 90 GLY A N 1
ATOM 763 C CA . GLY A 1 90 ? -8.606 -9.776 15.338 1.00 94.31 90 GLY A CA 1
ATOM 764 C C . GLY A 1 90 ? -7.487 -10.821 15.449 1.00 94.31 90 GLY A C 1
ATOM 765 O O . GLY A 1 90 ? -6.856 -10.928 16.500 1.00 94.31 90 GLY A O 1
ATOM 766 N N . ARG A 1 91 ? -7.211 -11.582 14.381 1.00 95.81 91 ARG A N 1
ATOM 767 C CA . ARG A 1 91 ? -6.169 -12.630 14.338 1.00 95.81 91 ARG A CA 1
ATOM 768 C C . ARG A 1 91 ? -4.917 -12.238 13.550 1.00 95.81 91 ARG A C 1
ATOM 770 O O . ARG A 1 91 ? -4.090 -13.093 13.231 1.00 95.81 91 ARG A O 1
ATOM 777 N N . PHE A 1 92 ? -4.782 -10.963 13.199 1.00 94.56 92 PHE A N 1
ATOM 778 C CA . PHE A 1 92 ? -3.625 -10.468 12.462 1.00 94.56 92 PHE A CA 1
ATOM 779 C C . PHE A 1 92 ? -2.337 -10.581 13.307 1.00 94.56 92 PHE A C 1
ATOM 781 O O . PHE A 1 92 ? -2.317 -10.137 14.456 1.00 94.56 92 PHE A O 1
ATOM 788 N N . PRO A 1 93 ? -1.240 -11.152 12.772 1.00 90.12 93 PRO A N 1
ATOM 789 C CA . PRO A 1 93 ? -0.063 -11.514 13.571 1.00 90.12 93 PRO A CA 1
ATOM 790 C C . PRO A 1 93 ? 0.802 -10.322 14.010 1.00 90.12 93 PRO A C 1
ATOM 792 O O . PRO A 1 93 ? 1.655 -10.469 14.884 1.00 90.12 93 PRO A O 1
ATOM 795 N N . MET A 1 94 ? 0.633 -9.146 13.400 1.00 90.88 94 MET A N 1
ATOM 796 C CA . MET A 1 94 ? 1.423 -7.951 13.707 1.00 90.88 94 MET A CA 1
ATOM 797 C C . MET A 1 94 ? 0.643 -6.957 14.563 1.00 90.88 94 MET A C 1
ATOM 799 O O . MET A 1 94 ? -0.550 -6.744 14.380 1.00 90.88 94 MET A O 1
ATOM 803 N N . LYS A 1 95 ? 1.354 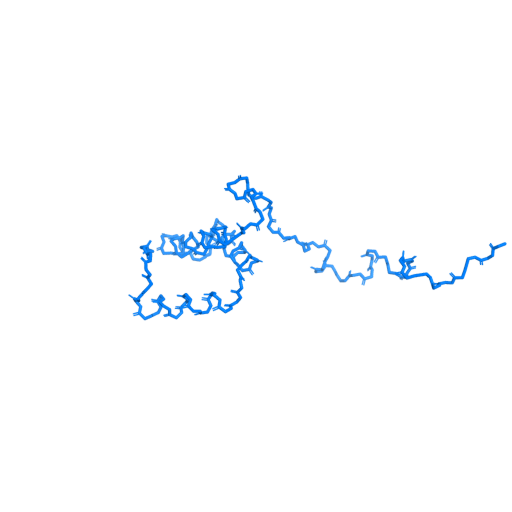-6.266 15.460 1.00 86.06 95 LYS A N 1
ATOM 804 C CA . LYS A 1 95 ? 0.775 -5.179 16.254 1.00 86.06 95 LYS A CA 1
ATOM 805 C C . LYS A 1 95 ? 0.555 -3.937 15.380 1.00 86.06 95 LYS A C 1
ATOM 807 O O . LYS A 1 95 ? 1.532 -3.321 14.920 1.00 86.06 95 LYS A O 1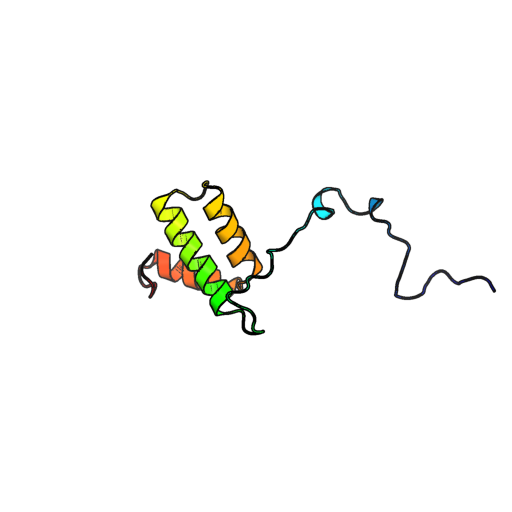
ATOM 812 N N . ILE A 1 96 ? -0.723 -3.604 15.188 1.00 86.56 96 ILE A N 1
ATOM 813 C CA . ILE A 1 96 ? -1.240 -2.412 14.500 1.00 86.56 96 ILE A CA 1
ATOM 814 C C . ILE A 1 96 ? -1.714 -1.379 15.522 1.00 86.56 96 ILE A C 1
ATOM 816 O O . ILE A 1 96 ? -2.459 -1.735 16.469 1.00 86.56 96 ILE A O 1
#

Secondary structure (DSSP, 8-state):
-PPPS--TT--S--GGGS-HHHHT---PPP-TT--SS--HHHHHHHHHHHHHHHHHH-TTSHHHHHHHHHHHHHS-HHHHHHHHHHHHTT--SS--

InterPro domains:
  IPR003213 Cytochrome c oxidase, subunit VIb [PTHR11387] (20-96)
  IPR036549 Cytochrome c oxidase subunit 6B/Cytochrome c oxidase assembly factor 6-like superfamily [G3DSA:1.10.10.140] (18-96)
  IPR036549 Cytochrome c oxidase subunit 6B/Cytochrome c oxidase assembly factor 6-like superfamily [SSF47694] (24-96)
  IPR048280 Cytochrome oxidase c subunit VIb-like [PF02297] (32-91)

Sequence (96 aa):
MVVTPNTPWNPTYTAADFPEKYRDVKTIPFDPRFPNTNQTRNCWQNYVDFQRCSKVRGEEYEACKYFKKAYRTLCPNDWIDKWDEQISEGRFPMKI

Radius of gyration: 19.88 Å; Cα contacts (8 Å, |Δi|>4): 55; chains: 1; bounding box: 28×27×67 Å

Mean predicted aligned error: 9.19 Å

Organism: Microctonus hyperodae (NCBI:txid165561)

Solvent-accessible surface area (backbone atoms only — not comparable to full-atom values): 6136 Å² total; per-residue (Å²): 138,81,85,73,97,80,60,100,81,73,82,94,73,56,83,83,73,50,60,72,84,65,78,73,72,70,80,79,79,90,55,84,91,56,78,57,91,78,49,65,64,56,20,52,49,27,45,53,50,22,53,38,34,30,75,76,66,36,67,85,35,70,73,25,45,51,25,50,52,41,19,69,71,61,39,59,64,75,55,52,54,54,50,53,49,28,51,76,70,70,67,49,92,68,97,108

Nearest PDB structures (foldseek):
  6hu9-assembly1_j  TM=9.344E-01  e=9.244E-07  Saccharomyces cerevisiae S288C
  7jrp-assembly1_g  TM=9.376E-01  e=1.429E-06  Vigna radiata var. radiata
  5w97-assembly1_H  TM=8.640E-01  e=8.686E-07  Bos taurus
  8ucj-assembly1_j  TM=9.581E-01  e=4.381E-06  Komagataella pastoris
  6ymx-assembly1_j  TM=9.286E-01  e=4.117E-06  Saccharomyces cerevisiae S288C

pLDDT: mean 86.57, std 15.15, range [38.78, 97.88]